Protein AF-R6C4T1-F1 (afdb_monomer)

Solvent-accessible surface area (backbone atoms only — not comparable to full-atom values): 4811 Å² total; per-residue (Å²): 137,85,78,79,81,75,85,70,92,59,82,50,62,29,56,52,39,54,49,52,34,57,75,66,64,56,52,66,67,56,55,28,64,73,65,73,45,55,72,66,59,51,49,37,40,52,60,38,85,90,77,32,72,74,52,70,70,52,44,47,54,48,23,67,76,76,34,74,88,49,60,60,69,69,38,62,41,118

Foldseek 3Di:
DPDDPDPDPAPWQQPLLVVLCVVQVPDVVVLCVLQVHDPVLSCCLGRNPDPNDDDPVSLVSCCVPRNVPDDSCRRRPD

pLDDT: mean 73.5, std 14.27, range [35.75, 88.62]

Sequence (78 aa):
MRGDQEVRTIERPYTRLLCEIG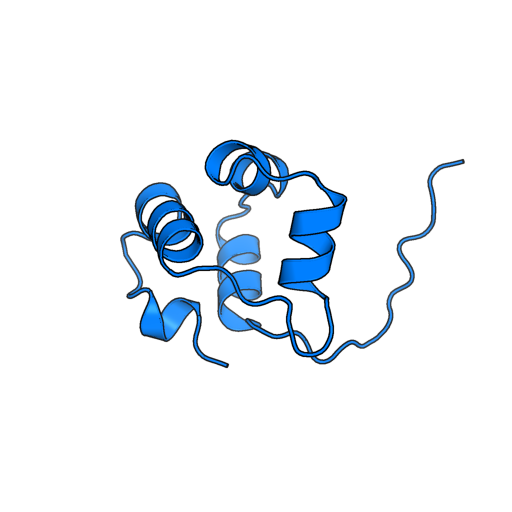KREIKHKAVQKALGISKCSLSVKLHGKRNANFTLEQAMIIHEKFFPDIPIEELFKR

Nearest PDB structures (foldseek):
  3b7h-assembly1_A-2  TM=6.600E-01  e=4.606E-01  Lactiplantibacillus plantarum WCFS1
  6vli-assembly1_D  TM=5.781E-01  e=3.296E-01  Eganvirus ev186
  6vli-assembly1_A  TM=5.660E-01  e=4.308E-01  Eganvirus ev186
  6vmh-assembly1_B  TM=5.886E-01  e=7.360E-01  Eganvirus ev186
  2o38-assembly1_A  TM=5.444E-01  e=1.100E+00  Rhodopseudomonas palustris CGA009

Secondary structure (DSSP, 8-state):
------------TTHHHHHHHHHTT--HHHHHHHHT--HHHHHHHHH-SSS-PPPHHHHHHHHHHH-TTS-HHHHS--

Radius of gyration: 12.47 Å; Cα contacts (8 Å, |Δi|>4): 56; chains: 1; bounding box: 27×24×33 Å

Mean predicted aligned error: 8.71 Å

Structure (mmCIF, N/CA/C/O backbone):
data_AF-R6C4T1-F1
#
_entry.id   AF-R6C4T1-F1
#
loop_
_atom_site.group_PDB
_atom_site.id
_atom_site.type_symbol
_atom_site.label_atom_id
_atom_site.label_alt_id
_atom_site.label_comp_id
_atom_site.label_asym_id
_atom_site.label_entity_id
_atom_site.label_seq_id
_atom_site.pdbx_PDB_ins_code
_atom_site.Cartn_x
_atom_site.Cartn_y
_atom_site.Cartn_z
_atom_site.occupancy
_atom_site.B_iso_or_equiv
_atom_site.auth_seq_id
_atom_site.auth_comp_id
_atom_site.auth_asym_id
_atom_site.auth_atom_id
_atom_site.pdbx_PDB_model_num
ATOM 1 N N . MET A 1 1 ? -16.471 12.595 -19.280 1.00 35.75 1 MET A N 1
ATOM 2 C CA . MET A 1 1 ? -16.057 11.246 -19.716 1.00 35.75 1 MET A CA 1
ATOM 3 C C . MET A 1 1 ? -15.393 10.551 -18.537 1.00 35.75 1 MET A C 1
ATOM 5 O O . MET A 1 1 ? -14.339 10.991 -18.097 1.00 35.75 1 MET A O 1
ATOM 9 N N . ARG A 1 2 ? -16.084 9.593 -17.914 1.00 41.25 2 ARG A N 1
ATOM 10 C CA . ARG A 1 2 ? -15.656 8.933 -16.673 1.00 41.25 2 ARG A CA 1
ATOM 11 C C . ARG A 1 2 ? -15.125 7.563 -17.097 1.00 41.25 2 ARG A C 1
ATOM 13 O O . ARG A 1 2 ? -15.912 6.651 -17.271 1.00 41.25 2 ARG A O 1
ATOM 20 N N . GLY A 1 3 ? -13.832 7.520 -17.421 1.00 41.59 3 GLY A N 1
ATOM 21 C CA . GLY A 1 3 ? -13.202 6.398 -18.115 1.00 41.59 3 GLY A CA 1
ATOM 22 C C . GLY A 1 3 ? -13.407 5.067 -17.401 1.00 41.59 3 GLY A C 1
ATOM 23 O O . GLY A 1 3 ? -13.061 4.925 -16.227 1.00 41.59 3 GLY A O 1
ATOM 24 N N . ASP A 1 4 ? -13.974 4.133 -18.153 1.00 43.12 4 ASP A N 1
ATOM 25 C CA . ASP A 1 4 ? -14.062 2.707 -17.903 1.00 43.12 4 ASP A CA 1
ATOM 26 C C . ASP A 1 4 ? -12.708 2.153 -17.448 1.00 43.12 4 ASP A C 1
ATOM 28 O O . ASP A 1 4 ? -11.728 2.131 -18.195 1.00 43.12 4 ASP A O 1
ATOM 32 N N . GLN A 1 5 ? -12.638 1.715 -16.189 1.00 44.25 5 GLN A N 1
ATOM 33 C CA . GLN A 1 5 ? -11.481 0.984 -15.688 1.00 44.25 5 GLN A CA 1
ATOM 34 C C . GLN A 1 5 ? -11.599 -0.456 -16.198 1.00 44.25 5 GLN A C 1
ATOM 36 O O . GLN A 1 5 ? -12.180 -1.326 -15.554 1.00 44.25 5 GLN A O 1
ATOM 41 N N . GLU A 1 6 ? -11.074 -0.656 -17.400 1.00 40.34 6 GLU A N 1
ATOM 42 C CA . GLU A 1 6 ? -10.905 -1.927 -18.090 1.00 40.34 6 GLU A CA 1
ATOM 43 C C . GLU A 1 6 ? -10.384 -3.017 -17.133 1.00 40.34 6 GLU A C 1
ATOM 45 O O . GLU A 1 6 ? -9.274 -2.942 -16.593 1.00 40.34 6 GLU A O 1
ATOM 50 N N . VAL A 1 7 ? -11.214 -4.036 -16.898 1.00 45.69 7 VAL A N 1
ATOM 51 C CA . VAL A 1 7 ? -10.891 -5.196 -16.061 1.00 45.69 7 VAL A CA 1
ATOM 52 C C . VAL A 1 7 ? -9.971 -6.115 -16.862 1.00 45.69 7 VAL A C 1
ATOM 54 O O . VAL A 1 7 ? -10.391 -7.129 -17.406 1.00 45.69 7 VAL A O 1
ATOM 57 N N . ARG A 1 8 ? -8.691 -5.752 -16.976 1.00 41.88 8 ARG A N 1
ATOM 58 C CA . ARG A 1 8 ? -7.666 -6.694 -17.434 1.00 41.88 8 ARG A CA 1
ATOM 59 C C . ARG A 1 8 ? -7.282 -7.588 -16.259 1.00 41.88 8 ARG A C 1
ATOM 61 O O . ARG A 1 8 ? -6.999 -7.118 -15.157 1.00 41.88 8 ARG A O 1
ATOM 68 N N . THR A 1 9 ? -7.292 -8.892 -16.486 1.00 48.66 9 THR A N 1
ATOM 69 C CA . THR A 1 9 ? -6.829 -9.924 -15.556 1.00 48.66 9 THR A CA 1
ATOM 70 C C . THR A 1 9 ? -5.300 -9.847 -15.492 1.00 48.66 9 THR A C 1
ATOM 72 O O . THR A 1 9 ? -4.588 -10.524 -16.226 1.00 48.66 9 THR A O 1
ATOM 75 N N . ILE A 1 10 ? -4.778 -8.908 -14.699 1.00 51.03 10 ILE A N 1
ATOM 76 C CA . ILE A 1 10 ? -3.338 -8.704 -14.500 1.00 51.03 10 ILE A CA 1
ATOM 77 C C . ILE A 1 10 ? -2.912 -9.572 -13.317 1.00 51.03 10 ILE A C 1
ATOM 79 O O . ILE A 1 10 ? -3.546 -9.491 -12.267 1.00 51.03 10 ILE A O 1
ATOM 83 N N . GLU A 1 11 ? -1.859 -10.377 -13.469 1.00 52.59 11 GLU A N 1
ATOM 84 C CA . GLU A 1 11 ? -1.140 -10.986 -12.343 1.00 52.59 11 GLU A CA 1
ATOM 85 C C . GLU A 1 11 ? -0.821 -9.874 -11.339 1.00 52.59 11 GLU A C 1
ATOM 87 O O . GLU A 1 11 ? -0.026 -8.980 -11.636 1.00 52.59 11 GLU A O 1
ATOM 92 N N . ARG A 1 12 ? -1.538 -9.849 -10.210 1.00 56.00 12 ARG A N 1
ATOM 93 C CA . ARG A 1 12 ? -1.467 -8.746 -9.252 1.00 56.00 12 ARG A CA 1
ATOM 94 C C . ARG A 1 12 ? -0.306 -9.029 -8.306 1.00 56.00 12 ARG A C 1
ATOM 96 O O . ARG A 1 12 ? -0.459 -9.897 -7.448 1.00 56.00 12 ARG A O 1
ATOM 103 N N . PRO A 1 13 ? 0.844 -8.340 -8.418 1.00 60.72 13 PRO A N 1
ATOM 104 C CA . PRO A 1 13 ? 1.798 -8.373 -7.325 1.00 60.72 13 PRO A CA 1
ATOM 105 C C . PRO A 1 13 ? 1.081 -7.846 -6.072 1.00 60.72 13 PRO A C 1
ATOM 107 O O . PRO A 1 13 ? 0.313 -6.886 -6.151 1.00 60.72 13 PRO A O 1
ATOM 110 N N . TYR A 1 14 ? 1.310 -8.487 -4.925 1.00 70.31 14 TYR A N 1
ATOM 111 C CA . TYR A 1 14 ? 0.719 -8.103 -3.636 1.00 70.31 14 TYR A CA 1
ATOM 112 C C . TYR A 1 14 ? -0.786 -8.389 -3.491 1.00 70.31 14 TYR A C 1
ATOM 114 O O . TYR A 1 14 ? -1.542 -7.586 -2.939 1.00 70.31 14 TYR A O 1
ATOM 122 N N . THR A 1 15 ? -1.237 -9.567 -3.929 1.00 73.00 15 THR A N 1
ATOM 123 C CA . THR A 1 15 ? -2.620 -10.048 -3.745 1.00 73.00 15 THR A CA 1
ATOM 124 C C . THR A 1 15 ? -3.075 -9.972 -2.286 1.00 73.00 15 THR A C 1
ATOM 126 O O . THR A 1 15 ? -4.215 -9.600 -2.014 1.00 73.00 15 THR A O 1
ATOM 129 N N . ARG A 1 16 ? -2.171 -10.270 -1.342 1.00 78.56 16 ARG A N 1
ATOM 130 C CA . ARG A 1 16 ? -2.423 -10.185 0.102 1.00 78.56 16 ARG A CA 1
ATOM 131 C C . ARG A 1 16 ? -2.642 -8.754 0.569 1.00 78.56 16 ARG A C 1
ATOM 133 O O . ARG A 1 16 ? -3.682 -8.479 1.154 1.00 78.56 16 ARG A O 1
ATOM 140 N N . LEU A 1 17 ? -1.724 -7.843 0.238 1.00 77.75 1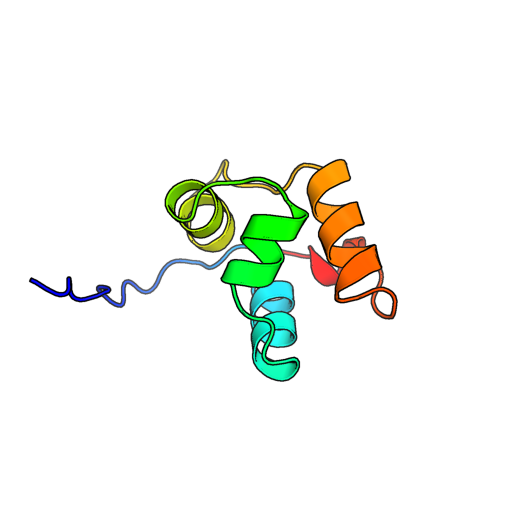7 LEU A N 1
ATOM 141 C CA . LEU A 1 17 ? -1.877 -6.416 0.522 1.00 77.75 17 LEU A CA 1
ATOM 142 C C . LEU A 1 17 ? -3.208 -5.888 -0.026 1.00 77.75 17 LEU A C 1
ATOM 144 O O . LEU A 1 17 ? -3.941 -5.220 0.690 1.00 77.75 17 LEU A O 1
ATOM 148 N N . LEU A 1 18 ? -3.559 -6.219 -1.272 1.00 76.81 18 LEU A N 1
ATOM 149 C CA . LEU A 1 18 ? -4.832 -5.810 -1.873 1.00 76.81 18 LEU A CA 1
ATOM 150 C C . LEU A 1 18 ? -6.046 -6.399 -1.143 1.00 76.81 18 LEU A C 1
ATOM 152 O O . LEU A 1 18 ? -7.044 -5.703 -0.962 1.00 76.81 18 LEU A O 1
ATOM 156 N N . CYS A 1 19 ? -5.967 -7.660 -0.717 1.00 81.94 19 CYS A N 1
ATOM 157 C CA . CYS A 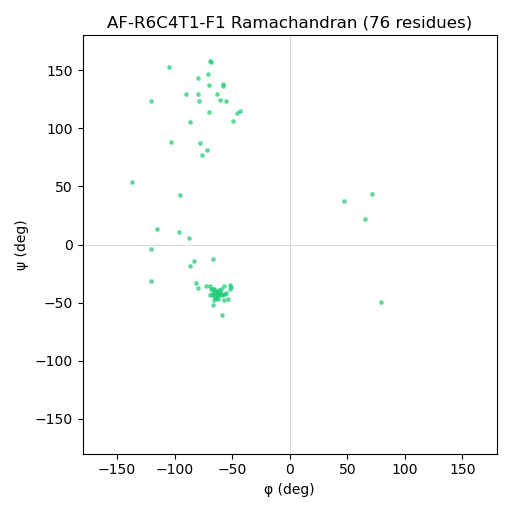1 19 ? -7.021 -8.310 0.052 1.00 81.94 19 CYS A CA 1
ATOM 158 C C . CYS A 1 19 ? -7.214 -7.625 1.411 1.00 81.94 19 CYS A C 1
ATOM 160 O O . CYS A 1 19 ? -8.339 -7.295 1.770 1.00 81.94 19 CYS A O 1
ATOM 162 N N . GLU A 1 20 ? -6.128 -7.334 2.123 1.00 83.19 20 GLU A N 1
ATOM 163 C CA . GLU A 1 20 ? -6.163 -6.662 3.422 1.00 83.19 20 GLU A CA 1
ATOM 164 C C . GLU A 1 20 ? -6.609 -5.194 3.305 1.00 83.19 20 GLU A C 1
ATOM 166 O O . GLU A 1 20 ? -7.407 -4.727 4.116 1.00 83.19 20 GLU A O 1
ATOM 171 N N . ILE A 1 21 ? -6.190 -4.483 2.249 1.00 79.81 21 ILE A N 1
ATOM 172 C CA . ILE A 1 21 ? -6.695 -3.140 1.910 1.00 79.81 21 ILE A CA 1
ATOM 173 C C . ILE A 1 21 ? -8.207 -3.183 1.680 1.00 79.81 21 ILE A C 1
ATOM 175 O O . ILE A 1 21 ? -8.918 -2.310 2.175 1.00 79.81 21 ILE A O 1
ATOM 179 N N . GLY A 1 22 ? -8.698 -4.197 0.962 1.00 78.56 22 GLY A N 1
ATOM 180 C CA . GLY A 1 22 ? -10.124 -4.403 0.724 1.00 78.56 22 GLY A CA 1
ATOM 181 C C . GLY A 1 22 ? -10.896 -4.728 2.002 1.00 78.56 22 GLY A C 1
ATOM 182 O O . GLY A 1 22 ? -11.906 -4.091 2.275 1.00 78.56 22 GLY A O 1
ATOM 183 N N . LYS A 1 23 ? -10.395 -5.663 2.819 1.00 82.12 23 LYS A N 1
ATOM 184 C CA . LYS A 1 23 ? -11.018 -6.060 4.094 1.00 82.12 23 LYS A CA 1
ATOM 185 C C . LYS A 1 23 ? -11.106 -4.912 5.092 1.00 82.12 23 LYS A C 1
ATOM 187 O O . LYS A 1 23 ? -12.098 -4.803 5.799 1.00 82.12 23 LYS A O 1
ATOM 192 N N . ARG A 1 24 ? -10.071 -4.070 5.161 1.00 76.56 24 ARG A N 1
ATOM 193 C CA . ARG A 1 24 ? -10.032 -2.899 6.051 1.00 76.56 24 ARG A CA 1
ATOM 194 C C . ARG A 1 24 ? -10.645 -1.642 5.419 1.00 76.56 24 ARG A C 1
ATOM 196 O O . ARG A 1 24 ? -10.532 -0.567 6.000 1.00 76.56 24 ARG A O 1
ATOM 203 N N . GLU A 1 25 ? -11.235 -1.752 4.223 1.00 78.31 25 GLU A N 1
ATOM 204 C CA . GLU A 1 25 ? -11.798 -0.640 3.440 1.00 78.31 25 GLU A CA 1
ATOM 205 C C . GLU A 1 25 ? -10.865 0.582 3.340 1.00 78.31 25 GLU A C 1
ATOM 207 O O . GLU A 1 25 ? -11.276 1.751 3.365 1.00 78.31 25 GLU A O 1
ATOM 212 N N . ILE A 1 26 ? -9.562 0.326 3.217 1.00 81.31 26 ILE A N 1
ATOM 213 C CA . ILE A 1 26 ? -8.563 1.386 3.170 1.00 81.31 26 ILE A CA 1
ATOM 214 C C . ILE A 1 26 ? -8.701 2.127 1.844 1.00 81.31 26 ILE A C 1
ATOM 216 O O . ILE A 1 26 ? -8.432 1.615 0.756 1.00 81.31 26 ILE A O 1
ATOM 220 N N . LYS A 1 27 ? -9.094 3.398 1.934 1.00 81.81 27 LYS A N 1
ATOM 221 C CA . LYS A 1 27 ? -9.244 4.254 0.757 1.00 81.81 27 LYS A CA 1
ATOM 222 C C . LYS A 1 27 ? -7.889 4.432 0.080 1.00 81.81 27 LYS A C 1
ATOM 224 O O . LYS A 1 27 ? -6.944 4.913 0.704 1.00 81.81 27 LYS A O 1
ATOM 229 N N . HIS A 1 28 ? -7.825 4.207 -1.233 1.00 79.12 28 HIS A N 1
ATOM 230 C CA . HIS A 1 28 ? -6.624 4.497 -2.027 1.00 79.12 28 HIS A CA 1
ATOM 231 C C . HIS A 1 28 ? -6.113 5.931 -1.810 1.00 79.12 28 HIS A C 1
ATOM 233 O O . HIS A 1 28 ? -4.910 6.139 -1.712 1.00 79.12 28 HIS A O 1
ATOM 239 N N . LYS A 1 29 ? -7.011 6.909 -1.605 1.00 80.25 29 LYS A N 1
ATOM 240 C CA . LYS A 1 29 ? -6.643 8.290 -1.240 1.00 80.25 29 LYS A CA 1
ATOM 241 C C . LYS A 1 29 ? -5.812 8.395 0.044 1.00 80.25 29 LYS A C 1
ATOM 243 O O . LYS A 1 29 ? -4.941 9.257 0.124 1.00 80.25 29 LYS A O 1
ATOM 248 N N . ALA A 1 30 ? -6.074 7.552 1.041 1.00 83.88 30 ALA A N 1
ATOM 249 C CA . ALA A 1 30 ? -5.311 7.538 2.284 1.00 83.88 30 ALA A CA 1
ATOM 250 C C . ALA A 1 30 ? -3.893 7.013 2.038 1.00 83.88 30 ALA A C 1
ATOM 252 O O . ALA A 1 30 ? -2.933 7.636 2.482 1.00 83.88 30 ALA A O 1
ATOM 253 N N . VAL A 1 31 ? -3.764 5.935 1.258 1.00 81.94 31 VAL A N 1
ATOM 254 C CA . VAL A 1 31 ? -2.467 5.373 0.850 1.00 81.94 31 VAL A C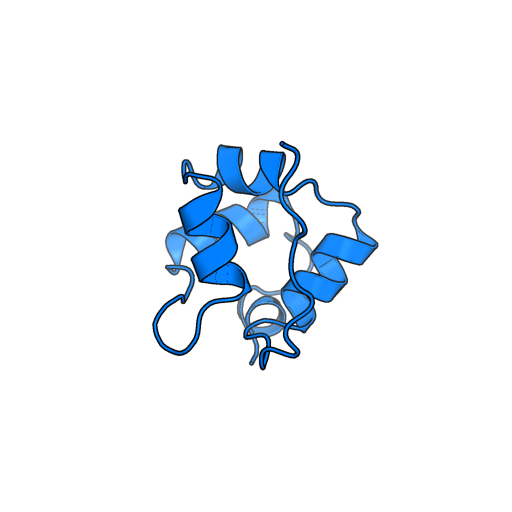A 1
ATOM 255 C C . VAL A 1 31 ? -1.679 6.386 0.013 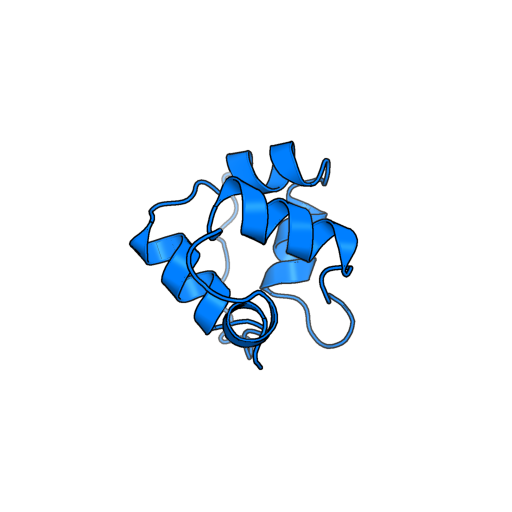1.00 81.94 31 VAL A C 1
ATOM 257 O O . VAL A 1 31 ? -0.510 6.625 0.285 1.00 81.94 31 VAL A O 1
ATOM 260 N N . GLN A 1 32 ? -2.328 7.075 -0.931 1.00 84.06 32 GLN A N 1
ATOM 261 C CA . GLN A 1 32 ? -1.716 8.165 -1.702 1.00 84.06 32 GLN A CA 1
ATOM 262 C C . GLN A 1 32 ? -1.175 9.279 -0.800 1.00 84.06 32 GLN A C 1
ATOM 264 O O . GLN A 1 32 ? -0.043 9.713 -0.980 1.00 84.06 32 GLN A O 1
ATOM 269 N N . LYS A 1 33 ? -1.975 9.734 0.175 1.00 85.75 33 LYS A N 1
ATOM 270 C CA . LYS A 1 33 ? -1.590 10.816 1.091 1.00 85.75 33 LYS A CA 1
ATOM 271 C C . LYS A 1 33 ? -0.481 10.388 2.050 1.00 85.75 33 LYS A C 1
ATOM 273 O O . LYS A 1 33 ? 0.367 11.203 2.381 1.00 85.75 33 LYS A O 1
ATOM 278 N N . ALA A 1 34 ? -0.490 9.132 2.492 1.00 85.75 34 ALA A N 1
ATOM 279 C CA . ALA A 1 34 ? 0.554 8.577 3.345 1.00 85.75 34 ALA A CA 1
ATOM 280 C C . ALA A 1 34 ? 1.894 8.471 2.607 1.00 85.75 34 ALA A C 1
ATOM 282 O O . ALA A 1 34 ? 2.919 8.854 3.150 1.00 85.75 34 ALA A O 1
ATOM 283 N N . LEU A 1 35 ? 1.864 8.000 1.361 1.00 83.69 35 LEU A N 1
ATOM 284 C CA . LEU A 1 35 ? 3.053 7.809 0.533 1.00 83.69 35 LEU A CA 1
ATOM 285 C C . LEU A 1 35 ? 3.521 9.083 -0.184 1.00 83.69 35 LEU A C 1
ATOM 287 O O . LEU A 1 35 ? 4.596 9.082 -0.776 1.00 83.69 35 LEU A O 1
ATOM 291 N N . GLY A 1 36 ? 2.690 10.126 -0.228 1.00 84.69 36 GLY A N 1
ATOM 292 C CA . GLY A 1 36 ? 2.955 11.335 -1.008 1.00 84.69 36 GLY A CA 1
ATOM 293 C C . GLY A 1 36 ? 2.983 11.108 -2.526 1.00 84.69 36 GLY A C 1
ATOM 294 O O . GLY A 1 36 ? 3.577 11.904 -3.247 1.00 84.69 36 GLY A O 1
ATOM 295 N N . ILE A 1 37 ? 2.363 10.035 -3.038 1.00 83.19 37 ILE A N 1
ATOM 296 C CA . ILE A 1 37 ? 2.398 9.689 -4.470 1.00 83.19 37 ILE A CA 1
ATOM 297 C C . ILE A 1 37 ? 1.089 9.999 -5.199 1.00 83.19 37 ILE A C 1
ATOM 299 O O . ILE A 1 37 ? -0.012 9.947 -4.643 1.00 83.19 37 ILE A O 1
ATOM 303 N N . SER A 1 38 ? 1.205 10.257 -6.503 1.00 81.88 38 SER A N 1
ATOM 304 C CA . SER A 1 38 ? 0.054 10.481 -7.378 1.00 81.88 38 SER A CA 1
ATOM 305 C C . SER A 1 38 ? -0.768 9.202 -7.606 1.00 81.88 38 SER A C 1
ATOM 307 O O . SER A 1 38 ? -0.273 8.080 -7.472 1.00 81.88 38 SER A O 1
ATOM 309 N N . LYS A 1 39 ? -2.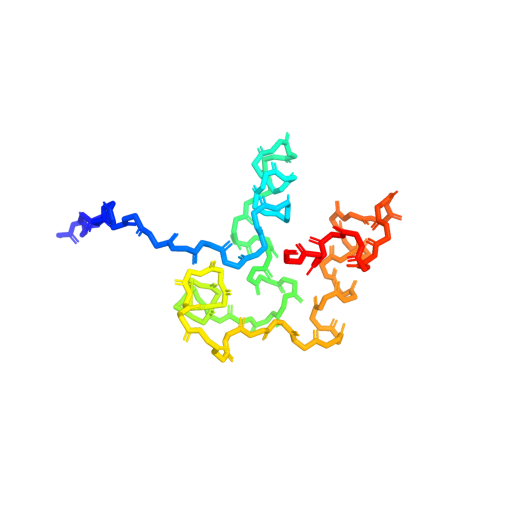043 9.366 -7.995 1.00 75.56 39 LYS A N 1
ATOM 310 C CA . LYS A 1 39 ? -2.991 8.258 -8.244 1.00 75.56 39 LYS A CA 1
ATOM 311 C C . LYS A 1 39 ? -2.452 7.284 -9.287 1.00 75.56 39 LYS A C 1
ATOM 313 O O . LYS A 1 39 ? -2.553 6.073 -9.105 1.00 75.56 39 LYS A O 1
ATOM 318 N N . CYS A 1 40 ? -1.860 7.818 -10.354 1.00 77.00 40 CYS A N 1
ATOM 319 C CA . CYS A 1 40 ? -1.274 7.015 -11.421 1.00 77.00 40 CYS A CA 1
ATOM 320 C C . CYS A 1 40 ? -0.096 6.187 -10.898 1.00 77.00 40 CYS A C 1
ATOM 322 O O . CYS A 1 40 ? -0.043 4.990 -11.154 1.00 77.00 40 CYS A O 1
ATOM 324 N N . SER A 1 41 ? 0.786 6.780 -10.086 1.00 78.12 41 SER A N 1
ATOM 325 C CA . SER A 1 41 ? 1.918 6.072 -9.474 1.00 78.12 41 SER A CA 1
ATOM 326 C C . SER A 1 41 ? 1.461 4.946 -8.548 1.00 78.12 41 SER A C 1
ATOM 328 O O . SER A 1 41 ? 2.029 3.858 -8.598 1.00 78.12 41 SER A O 1
ATOM 330 N N . LEU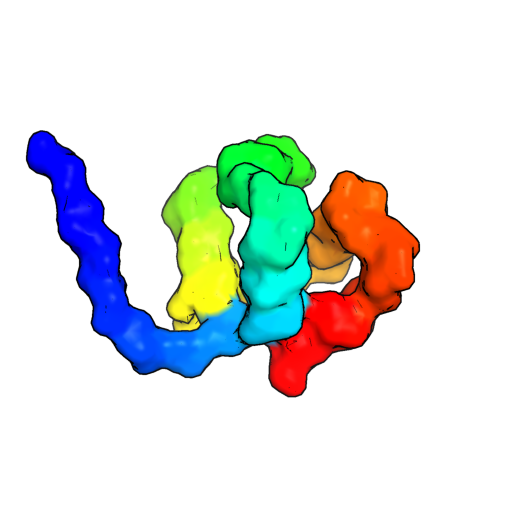 A 1 42 ? 0.417 5.169 -7.740 1.00 80.50 42 LEU A N 1
ATOM 331 C CA . LEU A 1 42 ? -0.148 4.119 -6.888 1.00 80.50 42 LEU A CA 1
ATOM 332 C C . LEU A 1 42 ? -0.765 2.993 -7.728 1.00 80.50 42 LEU A C 1
ATOM 334 O O . LEU A 1 42 ? -0.506 1.824 -7.466 1.00 80.50 42 LEU A O 1
ATOM 338 N N . SER A 1 43 ? -1.534 3.339 -8.764 1.00 76.44 43 SER A N 1
ATOM 339 C CA . SER A 1 43 ? -2.137 2.356 -9.669 1.00 76.44 43 SER A CA 1
ATOM 340 C C . SER A 1 43 ? -1.077 1.517 -10.380 1.00 76.44 43 SER A C 1
ATOM 342 O O . SER A 1 43 ? -1.238 0.309 -10.501 1.00 76.44 43 SER A O 1
ATOM 344 N N . VAL A 1 44 ? 0.025 2.132 -10.819 1.00 77.50 44 VAL A N 1
ATOM 345 C CA . VAL A 1 44 ? 1.154 1.414 -11.421 1.00 77.50 44 VAL A CA 1
ATOM 346 C C . VAL A 1 44 ? 1.846 0.527 -10.387 1.00 77.50 44 VAL A C 1
ATO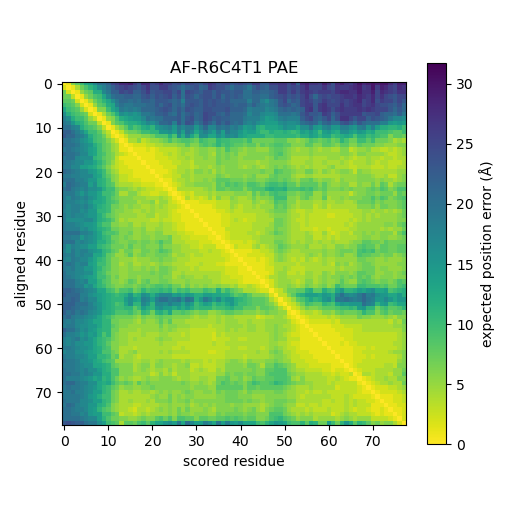M 348 O O . VAL A 1 44 ? 2.185 -0.594 -10.720 1.00 77.50 44 VAL A O 1
ATOM 351 N N . LYS A 1 45 ? 2.004 0.950 -9.128 1.00 76.69 45 LYS A N 1
ATOM 352 C CA . LYS A 1 45 ? 2.580 0.103 -8.061 1.00 76.69 45 LYS A CA 1
ATOM 353 C C . LYS A 1 45 ? 1.711 -1.100 -7.696 1.00 76.69 45 LYS A C 1
ATOM 355 O O . LYS A 1 45 ? 2.229 -2.189 -7.483 1.00 76.69 45 LYS A O 1
ATOM 360 N N . LEU A 1 46 ? 0.393 -0.925 -7.673 1.00 74.25 46 LEU A N 1
ATOM 361 C CA . LEU A 1 46 ? -0.551 -1.995 -7.336 1.00 74.25 46 LEU A CA 1
ATOM 362 C C . LEU A 1 46 ? -0.853 -2.940 -8.509 1.00 74.25 46 LEU A C 1
ATOM 364 O O . LEU A 1 46 ? -1.113 -4.120 -8.295 1.00 74.25 46 LEU A O 1
ATOM 368 N N . HIS A 1 47 ? -0.852 -2.432 -9.744 1.00 70.25 47 HIS A N 1
ATOM 369 C CA . HIS A 1 47 ? -1.293 -3.179 -10.930 1.00 70.25 47 HIS A CA 1
ATOM 370 C C . HIS A 1 47 ? -0.214 -3.340 -12.011 1.00 70.25 47 HIS A C 1
ATOM 372 O O . HIS A 1 47 ? -0.461 -3.964 -13.039 1.00 70.25 47 HIS A O 1
ATOM 378 N N . GLY A 1 48 ? 0.966 -2.751 -11.840 1.00 61.81 48 GLY A N 1
ATOM 379 C CA . GLY A 1 48 ? 2.012 -2.716 -12.859 1.00 61.81 48 GLY A CA 1
ATOM 380 C C . GLY A 1 48 ? 2.812 -4.011 -12.956 1.00 61.81 48 GLY A C 1
ATOM 381 O O . GLY A 1 48 ? 3.140 -4.655 -11.960 1.00 61.81 48 GLY A O 1
ATOM 382 N N . LYS A 1 49 ? 3.186 -4.367 -14.189 1.00 60.03 49 LYS A N 1
ATOM 383 C CA . LYS A 1 49 ? 4.027 -5.529 -14.492 1.00 60.03 49 LYS A CA 1
ATOM 384 C C . LYS A 1 49 ? 5.510 -5.212 -14.220 1.00 60.03 49 LYS A C 1
ATOM 386 O O . LYS A 1 49 ? 6.086 -4.300 -14.803 1.00 60.03 49 LYS A O 1
ATOM 391 N N . ARG A 1 50 ? 6.132 -6.033 -13.370 1.00 51.91 50 ARG A N 1
ATOM 392 C CA . ARG A 1 50 ? 7.581 -6.215 -13.119 1.00 51.91 50 ARG A CA 1
ATOM 393 C C . ARG A 1 50 ? 8.357 -5.227 -12.233 1.00 51.91 50 ARG A C 1
ATOM 395 O O . ARG A 1 50 ? 9.002 -5.731 -11.323 1.00 51.91 50 ARG A O 1
ATOM 402 N N . ASN A 1 51 ? 8.287 -3.903 -12.398 1.00 54.78 51 ASN A N 1
ATOM 403 C CA . ASN A 1 51 ? 9.173 -2.970 -11.650 1.00 54.78 51 ASN A CA 1
ATOM 404 C C . ASN A 1 51 ? 8.463 -2.024 -10.676 1.00 54.78 51 ASN A C 1
ATOM 406 O O . ASN A 1 51 ? 9.042 -1.060 -10.181 1.00 54.78 51 ASN A O 1
ATOM 410 N N . ALA A 1 52 ? 7.201 -2.298 -10.376 1.00 64.06 52 ALA A N 1
ATOM 411 C CA . ALA A 1 52 ? 6.385 -1.421 -9.556 1.00 64.06 52 ALA A CA 1
ATOM 412 C C . ALA A 1 52 ? 6.381 -1.843 -8.075 1.00 64.06 52 ALA A C 1
ATOM 414 O O . ALA A 1 52 ? 5.346 -1.845 -7.419 1.00 64.06 52 ALA A O 1
ATOM 415 N N . ASN A 1 53 ? 7.547 -2.217 -7.541 1.00 70.62 53 ASN A N 1
ATOM 416 C CA . ASN A 1 53 ? 7.659 -2.546 -6.124 1.00 70.62 53 ASN A CA 1
ATOM 417 C C . ASN A 1 53 ? 7.523 -1.276 -5.272 1.00 70.62 53 ASN A C 1
ATOM 419 O O . ASN A 1 53 ? 7.918 -0.169 -5.669 1.00 70.62 53 ASN A O 1
ATOM 423 N N . PHE A 1 54 ? 6.942 -1.426 -4.087 1.00 77.75 54 PHE A N 1
ATOM 424 C CA . PHE A 1 54 ? 7.052 -0.402 -3.056 1.00 77.75 54 PHE A CA 1
ATOM 425 C C . PHE A 1 54 ? 8.492 -0.387 -2.547 1.00 77.75 54 PHE A C 1
ATOM 427 O O . PHE A 1 54 ? 9.108 -1.439 -2.385 1.00 77.75 54 PHE A O 1
ATOM 434 N N . THR A 1 55 ? 9.047 0.806 -2.346 1.00 83.44 55 THR A N 1
ATOM 435 C CA . THR A 1 55 ? 10.311 0.928 -1.615 1.00 83.44 55 THR A CA 1
ATOM 436 C C . THR A 1 55 ? 10.083 0.555 -0.155 1.00 83.44 55 THR A C 1
ATOM 438 O O . THR A 1 55 ? 8.961 0.642 0.342 1.00 83.44 55 THR A O 1
ATOM 441 N N . LEU A 1 56 ? 11.147 0.148 0.535 1.00 82.56 56 LEU A N 1
ATOM 442 C CA . LEU A 1 56 ? 11.075 -0.299 1.927 1.00 82.56 56 LEU A CA 1
ATOM 443 C C . LEU A 1 56 ? 10.430 0.762 2.834 1.00 82.56 56 LEU A C 1
ATOM 445 O O . LEU A 1 56 ? 9.535 0.456 3.610 1.00 82.56 56 LEU A O 1
ATOM 449 N N . GLU A 1 57 ? 10.791 2.028 2.625 1.00 84.25 57 GLU A N 1
ATOM 450 C CA . GLU A 1 57 ? 10.216 3.186 3.316 1.00 84.25 57 GLU A CA 1
ATOM 451 C C . GLU A 1 57 ? 8.705 3.336 3.058 1.00 84.25 57 GLU A C 1
ATOM 453 O O . GLU A 1 57 ? 7.914 3.517 3.980 1.00 84.25 57 GLU A O 1
ATOM 458 N N . GLN A 1 58 ? 8.263 3.163 1.807 1.00 84.81 58 GLN A N 1
ATOM 459 C CA . GLN A 1 58 ? 6.838 3.190 1.459 1.00 84.81 58 GLN A CA 1
ATOM 460 C C . GLN A 1 58 ? 6.073 2.032 2.100 1.00 84.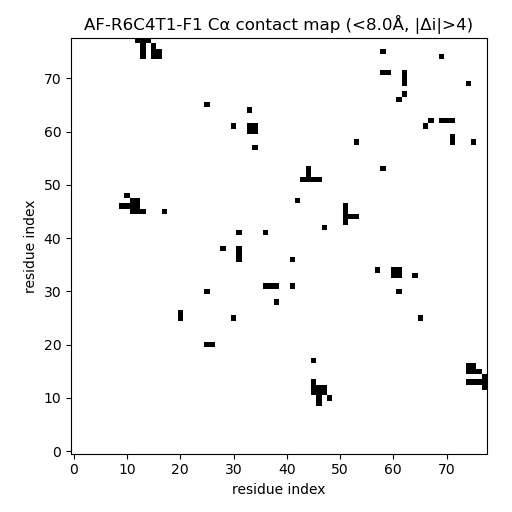81 58 GLN A C 1
ATOM 462 O O . GLN A 1 58 ? 4.947 2.203 2.568 1.00 84.81 58 GLN A O 1
ATOM 467 N N . ALA A 1 59 ? 6.683 0.852 2.108 1.00 84.44 59 ALA A N 1
ATOM 468 C CA . ALA A 1 59 ? 6.112 -0.334 2.711 1.00 84.44 59 ALA A CA 1
ATOM 469 C C . ALA A 1 59 ? 6.005 -0.181 4.240 1.00 84.44 59 ALA A C 1
ATOM 471 O O . ALA A 1 59 ? 4.965 -0.528 4.796 1.00 84.44 59 ALA A O 1
ATOM 472 N N . MET A 1 60 ? 7.002 0.424 4.897 1.00 86.69 60 MET A N 1
ATOM 473 C CA . MET A 1 60 ? 6.966 0.771 6.324 1.00 86.69 60 MET A CA 1
ATOM 474 C C . MET A 1 60 ? 5.853 1.768 6.633 1.00 86.69 60 MET A C 1
ATOM 476 O O . MET A 1 60 ? 5.051 1.513 7.521 1.00 86.69 60 MET A O 1
ATOM 480 N N . ILE A 1 61 ? 5.715 2.842 5.849 1.00 88.62 61 ILE A N 1
ATOM 481 C CA . ILE A 1 61 ? 4.628 3.816 6.035 1.00 88.62 61 ILE A CA 1
ATOM 482 C C . ILE A 1 61 ? 3.256 3.142 5.913 1.00 88.62 61 ILE A C 1
ATOM 484 O O . ILE A 1 61 ? 2.349 3.434 6.696 1.00 88.62 61 ILE A O 1
ATOM 488 N N . ILE A 1 62 ? 3.077 2.253 4.926 1.00 84.56 62 ILE A N 1
ATOM 489 C CA . ILE A 1 62 ? 1.824 1.507 4.767 1.00 84.56 62 ILE A CA 1
ATOM 490 C C . ILE A 1 62 ? 1.593 0.594 5.974 1.00 84.56 62 ILE A C 1
ATOM 492 O O . ILE A 1 62 ? 0.486 0.560 6.507 1.00 84.56 62 ILE A O 1
ATOM 496 N N . HIS A 1 63 ? 2.627 -0.126 6.397 1.00 87.00 63 HIS A N 1
ATOM 497 C CA . HIS A 1 63 ? 2.580 -1.008 7.551 1.00 87.00 63 HIS A CA 1
ATOM 498 C C . HIS A 1 63 ? 2.200 -0.227 8.813 1.00 87.00 63 HIS A C 1
ATOM 500 O O . HIS A 1 63 ? 1.130 -0.454 9.355 1.00 87.00 63 HIS A O 1
ATOM 506 N N . GLU A 1 64 ? 2.975 0.772 9.225 1.00 87.00 64 GLU A N 1
ATOM 507 C CA . GLU A 1 64 ? 2.722 1.526 10.457 1.00 87.00 64 GLU A CA 1
ATOM 508 C C . GLU A 1 64 ? 1.358 2.227 10.475 1.00 87.00 64 GLU A C 1
ATOM 510 O O . GLU A 1 64 ? 0.691 2.245 11.507 1.00 87.00 64 GLU A O 1
ATOM 515 N N . LYS A 1 65 ? 0.897 2.776 9.341 1.00 86.12 65 LYS A N 1
ATOM 516 C CA . LYS A 1 65 ? -0.406 3.459 9.303 1.00 86.12 65 LYS A CA 1
ATOM 517 C C . LYS A 1 65 ? -1.606 2.535 9.206 1.00 86.12 65 LYS A C 1
ATOM 519 O O . LYS A 1 65 ? -2.670 2.894 9.706 1.00 86.12 65 LYS A O 1
ATOM 524 N N . PHE A 1 66 ? -1.490 1.443 8.460 1.00 81.75 66 PHE A N 1
ATOM 525 C CA . PHE A 1 66 ? -2.655 0.667 8.036 1.00 81.75 66 PHE A CA 1
ATOM 526 C C . PHE A 1 66 ? -2.624 -0.777 8.520 1.00 81.75 66 PHE A C 1
ATOM 528 O O . PHE A 1 66 ? -3.684 -1.349 8.786 1.00 81.75 66 PHE A O 1
ATOM 535 N N . PHE A 1 67 ? -1.434 -1.359 8.651 1.00 83.94 67 PHE A N 1
ATOM 536 C CA . PHE A 1 67 ? -1.227 -2.760 9.007 1.00 83.94 67 PHE A CA 1
ATOM 537 C C . PHE A 1 67 ? -0.104 -2.944 10.037 1.00 83.94 67 PHE A C 1
ATOM 539 O O . PHE A 1 67 ? 0.784 -3.754 9.794 1.00 83.94 67 PHE A O 1
ATOM 546 N N . PRO A 1 68 ? -0.129 -2.257 11.197 1.00 84.44 68 PRO A N 1
ATOM 547 C CA . PRO A 1 68 ? 0.902 -2.464 12.219 1.00 84.44 68 PRO A CA 1
ATOM 548 C C . PRO A 1 68 ? 0.824 -3.870 12.841 1.00 84.44 68 PRO A C 1
ATOM 550 O O . PRO A 1 68 ? 1.731 -4.295 13.544 1.00 84.44 68 PRO A O 1
ATOM 553 N N . ASP A 1 69 ? -0.279 -4.570 12.574 1.00 85.56 69 ASP A N 1
ATOM 554 C CA . ASP A 1 69 ? -0.633 -5.883 13.106 1.00 85.56 69 ASP A CA 1
ATOM 555 C C . ASP A 1 69 ? -0.062 -7.050 12.275 1.00 85.56 69 ASP A C 1
ATOM 557 O O . ASP A 1 69 ? 0.017 -8.177 12.752 1.00 85.56 69 ASP A O 1
ATOM 561 N N . ILE A 1 70 ? 0.329 -6.801 11.017 1.00 82.56 70 ILE A N 1
ATOM 562 C CA . ILE A 1 70 ? 0.777 -7.839 10.076 1.00 82.56 70 ILE A CA 1
ATOM 563 C C . ILE A 1 70 ? 2.201 -7.516 9.646 1.00 82.56 70 ILE A C 1
ATOM 565 O O . ILE A 1 70 ? 2.383 -6.467 9.037 1.00 82.56 70 ILE A O 1
ATOM 569 N N . PRO A 1 71 ? 3.186 -8.413 9.828 1.00 84.88 71 PRO A N 1
ATOM 570 C CA . PRO A 1 71 ? 4.562 -8.124 9.452 1.00 84.88 71 PRO A CA 1
ATOM 571 C C . PRO A 1 71 ? 4.678 -7.772 7.966 1.00 84.88 71 PRO A C 1
ATOM 573 O O . PRO A 1 71 ? 4.101 -8.428 7.095 1.00 84.88 71 PRO A O 1
ATOM 576 N N . ILE A 1 72 ? 5.465 -6.733 7.681 1.00 84.38 72 ILE A N 1
ATOM 577 C CA . ILE A 1 72 ? 5.684 -6.178 6.339 1.00 84.38 72 ILE A CA 1
ATOM 578 C C . ILE A 1 72 ? 6.067 -7.251 5.305 1.00 84.38 72 ILE A C 1
ATOM 580 O O . ILE A 1 72 ? 5.601 -7.211 4.170 1.00 84.38 72 ILE A O 1
ATOM 584 N N . GLU A 1 73 ? 6.848 -8.254 5.703 1.00 82.56 73 GLU A N 1
ATOM 585 C CA . GLU A 1 73 ? 7.260 -9.367 4.844 1.00 82.56 73 GLU A CA 1
ATOM 586 C C . GLU A 1 73 ? 6.076 -10.242 4.418 1.00 82.56 73 GLU A C 1
ATOM 588 O O . GLU A 1 73 ? 5.976 -10.621 3.254 1.00 82.56 73 GLU A O 1
ATOM 593 N N . GLU A 1 74 ? 5.140 -10.517 5.332 1.00 83.50 74 GLU A N 1
ATOM 594 C CA . GLU A 1 74 ? 3.920 -11.274 5.034 1.00 83.50 74 GLU A CA 1
ATOM 595 C C . GLU A 1 74 ? 2.930 -10.443 4.214 1.00 83.50 74 GLU A C 1
ATOM 597 O O . GLU A 1 74 ? 2.245 -10.990 3.342 1.00 83.50 74 GLU A O 1
ATOM 602 N N . LEU A 1 75 ? 2.870 -9.132 4.474 1.00 80.56 75 LEU A N 1
ATOM 603 C CA . LEU A 1 75 ? 1.999 -8.187 3.779 1.00 80.56 75 LEU A CA 1
ATOM 604 C C . LEU A 1 75 ? 2.416 -8.002 2.312 1.00 80.56 75 LEU A C 1
ATOM 606 O O . LEU A 1 75 ? 1.568 -7.988 1.417 1.00 80.56 75 LEU A O 1
ATOM 610 N N . PHE A 1 76 ? 3.724 -7.898 2.062 1.00 76.38 76 PHE A N 1
ATOM 611 C CA . PHE A 1 76 ? 4.311 -7.736 0.729 1.00 76.38 76 PHE A CA 1
ATOM 612 C C . PHE A 1 76 ? 4.779 -9.059 0.097 1.00 76.38 76 PHE A C 1
ATOM 614 O O . PHE A 1 76 ? 5.419 -9.040 -0.959 1.00 76.38 76 PHE A O 1
ATOM 621 N N . LYS A 1 77 ? 4.417 -10.202 0.690 1.00 76.75 77 LYS A N 1
ATOM 622 C CA . LYS A 1 77 ? 4.689 -11.538 0.147 1.00 76.75 77 LYS A CA 1
ATOM 623 C C . LYS A 1 77 ? 4.024 -11.699 -1.225 1.00 76.75 77 LYS A C 1
ATOM 625 O O . LYS A 1 77 ? 2.820 -11.454 -1.360 1.00 76.75 77 LYS A O 1
ATOM 630 N N . ARG A 1 78 ? 4.822 -12.055 -2.236 1.00 61.75 78 ARG A N 1
ATOM 631 C CA . ARG A 1 78 ? 4.355 -12.384 -3.593 1.00 61.75 78 ARG A CA 1
ATOM 632 C C . ARG A 1 78 ? 3.921 -13.836 -3.688 1.00 61.75 78 ARG A C 1
ATOM 634 O O . ARG A 1 78 ? 4.579 -14.677 -3.041 1.00 61.75 78 ARG A O 1
#